Protein AF-A0A448DYR3-F1 (afdb_monomer_lite)

Foldseek 3Di:
DLVLADDPVLNVVVVVVVVVVVVVVVVVVVVCVVVVDDDDDDDDPVLVVLVVQLVVLSVPDHRDPVSSVSNVVSVVVVVVVVVVVVVD

Secondary structure (DSSP, 8-state):
-TTT--SHHHHHHHHHHHHHHHHHHHHHHHHHHHHT--------HHHHHHHHHHHHHHHHS-TTHHHHHHHHHHHHHHHHHHHHHHT-

Radius of gyration: 15.27 Å; chains: 1; bounding box: 40×19×38 Å

InterPro domains:
  IPR009078 Ferritin-like superfamily [SSF47240] (1-88)
  IPR010287 Protein of unknown function DUF892, YciF-like [PF05974] (1-88)
  IPR012347 Ferritin-like [G3DSA:1.20.1260.10] (1-88)
  IPR047114 Protein YciF [PTHR30565] (1-88)

pLDDT: mean 97.15, std 1.9, range [85.06, 98.69]

Structure (mmCIF, N/CA/C/O backbone):
data_AF-A0A448DYR3-F1
#
_entry.id   AF-A0A448DYR3-F1
#
loop_
_atom_site.group_PDB
_atom_site.id
_atom_site.type_symbol
_atom_site.label_atom_id
_atom_site.label_alt_id
_atom_site.label_comp_id
_atom_site.label_asym_id
_atom_site.label_entity_id
_atom_site.label_seq_id
_atom_site.pdbx_PDB_ins_code
_atom_site.Cartn_x
_atom_site.Cartn_y
_atom_site.Cartn_z
_atom_site.occupancy
_atom_site.B_iso_or_equiv
_atom_site.auth_seq_id
_atom_site.auth_comp_id
_atom_site.auth_asym_id
_atom_site.auth_atom_id
_atom_site.pdbx_PDB_model_num
ATOM 1 N N . MET A 1 1 ? 5.118 5.389 -5.690 1.00 85.06 1 MET A N 1
ATOM 2 C CA . MET A 1 1 ? 5.350 4.196 -6.533 1.00 85.06 1 MET A CA 1
ATOM 3 C C . MET A 1 1 ? 4.860 4.387 -7.971 1.00 85.06 1 MET A C 1
ATOM 5 O O . MET A 1 1 ? 5.686 4.270 -8.863 1.00 85.06 1 MET A O 1
ATOM 9 N N . ALA A 1 2 ? 3.612 4.815 -8.226 1.00 91.75 2 ALA A N 1
ATOM 10 C CA . ALA A 1 2 ? 3.067 5.017 -9.587 1.00 91.75 2 ALA A CA 1
ATOM 11 C C . ALA A 1 2 ? 3.988 5.755 -10.587 1.00 91.75 2 ALA A C 1
ATOM 13 O O . ALA A 1 2 ? 4.186 5.298 -11.701 1.00 91.75 2 ALA A O 1
ATOM 14 N N . ARG A 1 3 ? 4.625 6.868 -10.194 1.00 91.94 3 ARG A N 1
ATOM 15 C CA . ARG A 1 3 ? 5.526 7.639 -11.085 1.00 91.94 3 ARG A CA 1
ATOM 16 C C . ARG A 1 3 ? 6.855 6.944 -11.422 1.00 91.94 3 ARG A C 1
ATOM 18 O O . ARG A 1 3 ? 7.588 7.405 -12.303 1.00 91.94 3 ARG A O 1
ATOM 25 N N . ALA A 1 4 ? 7.216 5.923 -10.655 1.00 92.62 4 ALA A N 1
ATOM 26 C CA . ALA A 1 4 ? 8.449 5.172 -10.835 1.00 92.62 4 ALA A CA 1
ATOM 27 C C . ALA A 1 4 ? 8.256 3.939 -11.718 1.00 92.62 4 ALA A C 1
ATOM 29 O O . ALA A 1 4 ? 9.195 3.573 -12.420 1.00 92.62 4 ALA A O 1
ATOM 30 N N . ALA A 1 5 ? 7.048 3.370 -11.715 1.00 95.75 5 ALA A N 1
ATOM 31 C CA . ALA A 1 5 ? 6.708 2.228 -12.543 1.00 95.75 5 ALA A CA 1
ATOM 32 C C . ALA A 1 5 ? 6.779 2.567 -14.040 1.00 95.75 5 ALA A C 1
ATOM 34 O O . ALA A 1 5 ? 6.427 3.675 -14.458 1.00 95.75 5 ALA A O 1
ATOM 35 N N . THR A 1 6 ? 7.231 1.607 -14.844 1.00 96.69 6 THR A N 1
ATOM 36 C CA . THR A 1 6 ? 7.333 1.747 -16.306 1.00 96.69 6 THR A CA 1
ATOM 37 C C . THR A 1 6 ? 6.232 1.006 -17.055 1.00 96.69 6 THR A C 1
ATOM 39 O O . THR A 1 6 ? 5.830 1.435 -18.136 1.00 96.69 6 THR A O 1
ATOM 42 N N . ASN A 1 7 ? 5.695 -0.067 -16.472 1.00 97.50 7 ASN A N 1
ATOM 43 C CA . ASN A 1 7 ? 4.547 -0.784 -17.007 1.00 97.50 7 ASN A CA 1
ATOM 44 C C . ASN A 1 7 ? 3.238 0.012 -16.783 1.00 97.50 7 ASN A C 1
ATOM 46 O O . ASN A 1 7 ? 2.881 0.261 -15.630 1.00 97.50 7 ASN A O 1
ATOM 50 N N . PRO A 1 8 ? 2.476 0.364 -17.840 1.00 97.81 8 PRO A N 1
ATOM 51 C CA . PRO A 1 8 ? 1.235 1.133 -17.706 1.00 97.81 8 PRO A CA 1
ATOM 52 C C . PRO A 1 8 ? 0.183 0.491 -16.793 1.00 97.81 8 PRO A C 1
ATOM 54 O O . PRO A 1 8 ? -0.472 1.202 -16.037 1.00 97.81 8 PRO A O 1
ATOM 57 N N . LEU A 1 9 ? 0.061 -0.841 -16.809 1.00 98.06 9 LEU A N 1
ATOM 58 C CA . LEU A 1 9 ? -0.879 -1.564 -15.945 1.00 98.06 9 LEU A CA 1
ATOM 59 C C . LEU A 1 9 ? -0.457 -1.493 -14.474 1.00 98.06 9 LEU A C 1
ATOM 61 O O . LEU A 1 9 ? -1.304 -1.431 -13.590 1.00 98.06 9 LEU A O 1
ATOM 65 N N . LEU A 1 10 ? 0.850 -1.464 -14.200 1.00 97.88 10 LEU A N 1
ATOM 66 C CA . LEU A 1 10 ? 1.359 -1.296 -12.838 1.00 97.88 10 LEU A CA 1
ATOM 67 C C . LEU A 1 10 ? 1.123 0.131 -12.323 1.00 97.88 10 LEU A C 1
ATOM 69 O O . LEU A 1 10 ? 0.774 0.323 -11.161 1.00 97.88 10 LEU A O 1
ATOM 73 N N . VAL A 1 11 ? 1.274 1.137 -13.191 1.00 98.19 11 VAL A N 1
ATOM 74 C CA . VAL A 1 11 ? 0.931 2.531 -12.865 1.00 98.19 11 VAL A CA 1
ATOM 75 C C . VAL A 1 11 ? -0.552 2.650 -12.512 1.00 98.19 11 VAL A C 1
ATOM 77 O O . VAL A 1 11 ? -0.888 3.269 -11.504 1.00 98.19 11 VAL A O 1
ATOM 80 N N . GLU A 1 12 ? -1.425 2.056 -13.328 1.00 98.31 12 GLU A N 1
ATOM 81 C CA . GLU A 1 12 ? -2.870 2.024 -13.090 1.00 98.31 12 GLU A CA 1
ATOM 82 C C . GLU A 1 12 ? -3.202 1.333 -11.765 1.00 98.31 12 GLU A C 1
ATOM 84 O O . GLU A 1 12 ? -3.899 1.923 -10.943 1.00 98.31 12 GLU A O 1
ATOM 89 N N . ALA A 1 13 ? -2.621 0.158 -11.505 1.00 98.12 13 ALA A N 1
ATOM 90 C CA . ALA A 1 13 ? -2.813 -0.571 -10.254 1.00 98.12 13 ALA A CA 1
ATOM 91 C C . ALA A 1 13 ? -2.417 0.260 -9.020 1.00 98.12 13 ALA A C 1
ATOM 93 O O . ALA A 1 13 ? -3.173 0.314 -8.056 1.00 98.12 13 ALA A O 1
ATOM 94 N N . PHE A 1 14 ? -1.280 0.968 -9.051 1.00 98.06 14 PHE A N 1
ATOM 95 C CA . PHE A 1 14 ? -0.878 1.839 -7.938 1.00 98.06 14 PHE A CA 1
ATOM 96 C C . PHE A 1 14 ? -1.791 3.053 -7.745 1.00 98.06 14 PHE A C 1
ATOM 98 O O . PHE A 1 14 ? -1.957 3.517 -6.618 1.00 98.06 14 PHE A O 1
ATOM 105 N N . ASN A 1 15 ? -2.359 3.600 -8.821 1.00 98.19 15 ASN A N 1
ATOM 106 C CA . ASN A 1 15 ? -3.314 4.702 -8.706 1.00 98.19 15 ASN A CA 1
ATOM 107 C C . ASN A 1 15 ? -4.661 4.216 -8.158 1.00 98.19 15 ASN A C 1
ATOM 109 O O . ASN A 1 15 ? -5.222 4.879 -7.291 1.00 98.19 15 ASN A O 1
ATOM 113 N N . ALA A 1 16 ? -5.138 3.055 -8.615 1.00 98.12 16 ALA A N 1
ATOM 114 C CA . ALA A 1 16 ? -6.348 2.425 -8.094 1.00 98.12 16 ALA A CA 1
ATOM 115 C C . ALA A 1 16 ? -6.195 2.086 -6.604 1.00 98.12 16 ALA A C 1
ATOM 117 O O . ALA A 1 16 ? -7.039 2.466 -5.801 1.00 98.12 16 ALA A O 1
ATOM 118 N N . GLN A 1 17 ? -5.068 1.484 -6.213 1.00 97.81 17 GLN A N 1
ATOM 119 C CA . GLN A 1 17 ? -4.749 1.209 -4.811 1.00 97.81 17 GLN A CA 1
ATOM 120 C C . GLN A 1 17 ? -4.775 2.484 -3.955 1.00 97.81 17 GLN A C 1
ATOM 122 O O . GLN A 1 17 ? -5.333 2.475 -2.865 1.00 97.81 17 GLN A O 1
ATOM 127 N N . LEU A 1 18 ? -4.220 3.603 -4.443 1.00 97.88 18 LEU A N 1
ATOM 128 C CA . LEU A 1 18 ? -4.256 4.878 -3.717 1.00 97.88 18 LEU A CA 1
ATOM 129 C C . LEU A 1 18 ? -5.693 5.367 -3.473 1.00 97.88 18 LEU A C 1
ATOM 131 O O . LEU A 1 18 ? -5.994 5.844 -2.378 1.00 97.88 18 LEU A O 1
ATOM 135 N N . GLU A 1 19 ? -6.559 5.270 -4.480 1.00 98.44 19 GLU A N 1
ATOM 136 C CA . GLU A 1 19 ? -7.978 5.623 -4.359 1.00 98.44 19 GLU A CA 1
ATOM 137 C C . GLU A 1 19 ? -8.696 4.694 -3.367 1.00 98.44 19 GLU A C 1
ATOM 139 O O . GLU A 1 19 ? -9.415 5.156 -2.479 1.00 98.44 19 GLU A O 1
ATOM 144 N N . GLU A 1 20 ? -8.432 3.388 -3.435 1.00 98.31 20 GLU A N 1
ATOM 145 C CA . GLU A 1 20 ? -8.977 2.414 -2.491 1.00 98.31 20 GLU A CA 1
ATOM 146 C C . GLU A 1 20 ? -8.532 2.694 -1.050 1.00 98.31 20 GLU A C 1
ATOM 148 O O . GLU A 1 20 ? -9.374 2.686 -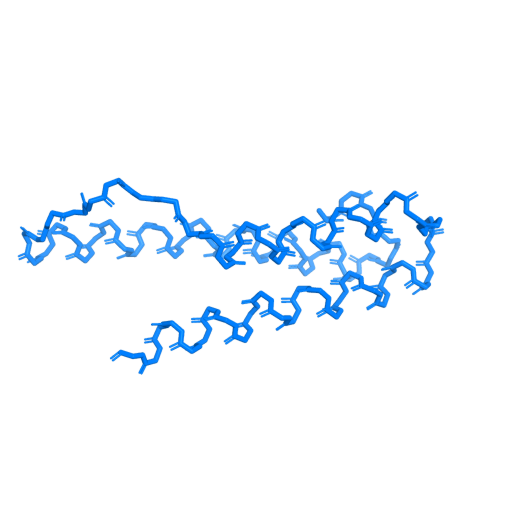0.148 1.00 98.31 20 GLU A O 1
ATOM 153 N N . THR A 1 21 ? -7.249 2.995 -0.814 1.00 98.25 21 THR A N 1
ATOM 154 C CA . THR A 1 21 ? -6.725 3.358 0.513 1.00 98.25 21 THR A CA 1
ATOM 155 C C . THR A 1 21 ? -7.390 4.627 1.052 1.00 98.25 21 THR A C 1
ATOM 157 O O . THR A 1 21 ? -7.702 4.694 2.241 1.00 98.25 21 THR A O 1
ATOM 160 N N . GLN A 1 22 ? -7.673 5.625 0.208 1.00 98.56 22 GLN A N 1
ATOM 161 C CA . GLN A 1 22 ? -8.431 6.812 0.630 1.00 98.56 22 GLN A CA 1
ATOM 162 C C . GLN A 1 22 ? -9.840 6.430 1.102 1.00 98.56 22 GLN A C 1
ATOM 164 O O . GLN A 1 22 ? -10.246 6.817 2.198 1.00 98.56 22 GLN A O 1
ATOM 169 N N . GLY A 1 23 ? -10.542 5.577 0.351 1.00 98.69 23 GLY A N 1
ATOM 170 C CA . GLY A 1 23 ? -11.847 5.056 0.767 1.00 98.69 23 GLY A CA 1
ATOM 171 C C . GLY A 1 23 ? -11.792 4.142 2.001 1.00 98.69 23 GLY A C 1
ATOM 172 O O . GLY A 1 23 ? -12.774 4.015 2.732 1.00 98.69 23 GLY A O 1
ATOM 173 N N . GLN A 1 24 ? -10.666 3.477 2.271 1.00 98.56 24 GLN A N 1
ATOM 174 C CA . GLN A 1 24 ? -10.460 2.724 3.514 1.00 98.56 24 GLN A CA 1
ATOM 175 C C . GLN A 1 24 ? -10.341 3.650 4.732 1.00 98.56 24 GLN A C 1
ATOM 177 O O . GLN A 1 24 ? -10.918 3.345 5.775 1.00 98.56 24 GLN A O 1
ATOM 182 N N . ILE A 1 25 ? -9.656 4.791 4.598 1.00 98.25 25 ILE A N 1
ATOM 183 C CA . ILE A 1 25 ? -9.567 5.803 5.663 1.00 98.25 25 ILE A CA 1
ATOM 184 C C . ILE A 1 25 ? -10.968 6.317 6.017 1.00 98.25 25 ILE A C 1
ATOM 186 O O . ILE A 1 25 ? -11.342 6.302 7.187 1.00 98.25 25 ILE A O 1
ATOM 190 N N . GLU A 1 26 ? -11.778 6.660 5.012 1.00 98.44 26 GLU A N 1
ATOM 191 C CA . GLU A 1 26 ? -13.165 7.100 5.224 1.00 98.44 26 GLU A CA 1
ATOM 192 C C . GLU A 1 26 ? -14.009 6.041 5.951 1.00 98.44 26 GLU A C 1
ATOM 194 O O . GLU A 1 26 ? -14.804 6.363 6.834 1.00 98.44 26 GLU A O 1
ATOM 199 N N . ARG A 1 27 ? -13.818 4.755 5.629 1.00 98.38 27 ARG A N 1
ATOM 200 C CA . ARG A 1 27 ? -14.492 3.650 6.329 1.00 98.38 27 ARG A CA 1
ATOM 201 C C . ARG A 1 27 ? -14.080 3.548 7.799 1.00 98.38 27 ARG A C 1
ATOM 203 O O . ARG A 1 27 ? -14.925 3.251 8.644 1.00 98.38 27 ARG A O 1
ATOM 210 N N . ILE A 1 28 ? -12.807 3.789 8.116 1.00 97.75 28 ILE A N 1
ATOM 211 C CA . ILE A 1 28 ? -12.329 3.823 9.505 1.00 97.75 28 ILE A CA 1
ATOM 212 C C . ILE A 1 28 ? -12.956 5.007 10.250 1.00 97.75 28 ILE A C 1
ATOM 214 O O . ILE A 1 28 ? -13.429 4.820 11.371 1.00 97.75 28 ILE A O 1
ATOM 218 N N . ASP A 1 29 ? -13.032 6.187 9.629 1.00 97.06 29 ASP A N 1
ATOM 219 C CA . ASP A 1 29 ? -13.674 7.368 10.222 1.00 97.06 29 ASP A CA 1
ATOM 220 C C . ASP A 1 29 ? -15.161 7.108 10.527 1.00 97.06 29 ASP A C 1
ATOM 222 O O . ASP A 1 29 ? -15.624 7.359 11.642 1.00 97.06 29 ASP A O 1
ATOM 226 N N . GLN A 1 30 ? -15.892 6.487 9.597 1.00 98.19 30 GLN A N 1
ATOM 227 C CA . GLN A 1 30 ? -17.283 6.071 9.818 1.00 98.19 30 GLN A CA 1
ATOM 228 C C . GLN A 1 30 ? -17.419 5.089 10.993 1.00 98.19 30 GLN A C 1
ATOM 230 O O . GLN A 1 30 ? -18.327 5.217 11.814 1.00 98.19 30 GLN A O 1
ATOM 235 N N . LEU A 1 31 ? -16.518 4.108 11.114 1.00 97.31 31 LEU A N 1
ATOM 236 C CA . LEU A 1 31 ? -16.530 3.157 12.232 1.00 97.31 31 LEU A CA 1
ATOM 237 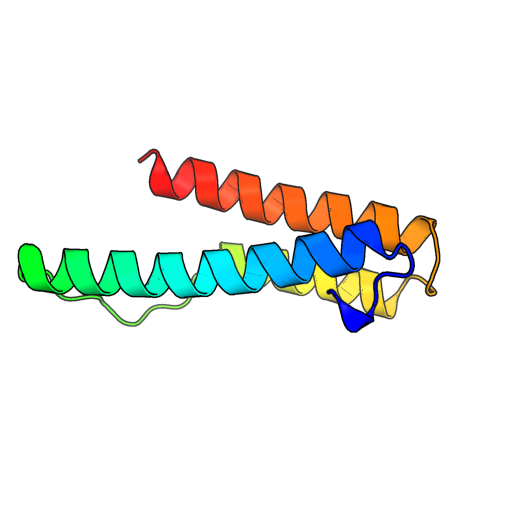C C . LEU A 1 31 ? -16.310 3.866 13.573 1.00 97.31 31 LEU A C 1
ATOM 239 O O . LEU A 1 31 ? -16.988 3.565 14.560 1.00 97.31 31 LEU A O 1
ATOM 243 N N . VAL A 1 32 ? -15.375 4.812 13.615 1.00 97.38 32 VAL A N 1
ATOM 244 C CA . VAL A 1 32 ? -15.081 5.634 14.794 1.00 97.38 32 VAL A CA 1
ATOM 245 C C . VAL A 1 32 ? -16.316 6.426 15.225 1.00 97.38 32 VAL A C 1
ATOM 247 O O . VAL A 1 32 ? -16.660 6.409 16.408 1.00 97.38 32 VAL A O 1
ATOM 250 N N . GLU A 1 33 ? -17.026 7.045 14.280 1.00 97.19 33 GLU A N 1
ATOM 251 C CA . GLU A 1 33 ? -18.279 7.763 14.542 1.00 97.19 33 GLU A CA 1
ATOM 252 C C . GLU A 1 33 ? -19.385 6.841 15.075 1.00 97.19 33 GLU A C 1
ATOM 254 O O . GLU A 1 33 ? -20.016 7.154 16.086 1.00 97.19 33 GLU A O 1
ATOM 259 N N . LEU A 1 34 ? -19.594 5.683 14.440 1.00 98.00 34 LEU A N 1
ATOM 260 C CA . LEU A 1 34 ? -20.652 4.732 14.803 1.00 98.00 34 LEU A CA 1
ATOM 261 C C . LEU A 1 34 ? -20.455 4.118 16.194 1.00 98.00 34 LEU A C 1
ATOM 263 O O . LEU A 1 34 ? -21.420 3.856 16.911 1.00 98.00 34 LEU A O 1
ATOM 267 N N . THR A 1 35 ? -19.204 3.860 16.569 1.00 97.31 35 THR A N 1
ATOM 268 C CA . THR A 1 35 ? -18.850 3.187 17.828 1.00 97.31 35 THR A CA 1
ATOM 269 C C . THR A 1 35 ? -18.541 4.157 18.968 1.00 97.31 35 THR A C 1
ATOM 271 O O . THR A 1 35 ? -18.486 3.744 20.128 1.00 97.31 35 THR A O 1
ATOM 274 N N . GLY A 1 36 ? -18.308 5.437 18.659 1.00 96.31 36 GLY A N 1
ATOM 275 C CA . GLY A 1 36 ? -17.804 6.426 19.612 1.00 96.31 36 GLY A CA 1
ATOM 276 C C . GLY A 1 36 ? -16.369 6.155 20.086 1.00 96.31 36 GLY A C 1
ATOM 277 O O . GLY A 1 36 ? -15.952 6.686 21.123 1.00 96.31 36 GLY A O 1
ATOM 278 N N . LEU A 1 37 ? -15.613 5.315 19.367 1.00 95.75 37 LEU A N 1
ATOM 279 C CA . LEU A 1 37 ? -14.209 5.047 19.668 1.00 95.75 37 LEU A CA 1
ATOM 280 C C . LEU A 1 37 ? -13.373 6.325 19.527 1.00 95.75 37 LEU A C 1
ATOM 282 O O . LEU A 1 37 ? -13.717 7.259 18.813 1.00 95.75 37 LEU A O 1
ATOM 286 N N . LYS A 1 38 ? -12.240 6.381 20.228 1.00 95.00 38 LYS A N 1
ATOM 287 C CA . LYS A 1 38 ? -11.277 7.481 20.091 1.00 95.00 38 LYS A CA 1
ATOM 288 C C . LYS A 1 38 ? -9.959 6.938 19.577 1.00 95.00 38 LYS A C 1
ATOM 290 O O . LYS A 1 38 ? -9.262 6.226 20.303 1.00 95.00 38 LYS A O 1
ATOM 295 N N . LEU A 1 39 ? -9.607 7.307 18.349 1.00 95.00 39 LEU A N 1
ATOM 296 C CA . LEU A 1 39 ? -8.310 6.968 17.779 1.00 95.00 39 LEU A CA 1
ATOM 297 C C . LEU A 1 39 ? -7.194 7.669 18.555 1.00 95.00 39 LEU A C 1
ATOM 299 O O . LEU A 1 39 ? -7.244 8.871 18.827 1.00 95.00 39 LEU A O 1
ATOM 303 N N . LYS A 1 40 ? -6.159 6.908 18.907 1.00 95.88 40 LYS A N 1
ATOM 304 C CA . LYS A 1 40 ? -4.924 7.469 19.451 1.00 95.88 40 LYS A CA 1
ATOM 305 C C . LYS A 1 40 ? -3.990 7.780 18.298 1.00 95.88 40 LYS A C 1
ATOM 307 O O . LYS A 1 40 ? -3.716 6.915 17.472 1.00 95.88 40 LYS A O 1
ATOM 312 N N . ARG A 1 41 ? -3.444 8.996 18.281 1.00 96.06 41 ARG A N 1
ATOM 313 C CA . ARG A 1 41 ? -2.378 9.341 17.342 1.00 96.06 41 ARG A CA 1
ATOM 314 C C . ARG A 1 41 ? -1.148 8.500 17.665 1.00 96.06 41 ARG A C 1
ATOM 316 O O . ARG A 1 41 ? -0.547 8.658 18.725 1.00 96.06 41 ARG A O 1
ATOM 323 N N . MET A 1 42 ? -0.773 7.634 16.738 1.00 96.31 42 MET A N 1
ATOM 324 C CA . MET A 1 42 ? 0.448 6.847 16.809 1.00 96.31 42 MET A CA 1
ATOM 325 C C . MET A 1 42 ? 1.019 6.633 15.416 1.00 96.31 42 MET A C 1
ATOM 327 O O . MET A 1 42 ? 0.320 6.776 14.416 1.00 96.31 42 MET A O 1
ATOM 331 N N . LYS A 1 43 ? 2.309 6.311 15.370 1.00 97.06 43 LYS A N 1
ATOM 332 C CA . LYS A 1 43 ? 3.011 5.970 14.141 1.00 97.06 43 LYS A CA 1
ATOM 333 C C . LYS A 1 43 ? 3.134 4.454 14.053 1.00 97.06 43 LYS A C 1
ATOM 335 O O . LYS A 1 43 ? 3.623 3.834 14.995 1.00 97.06 43 LYS A O 1
ATOM 340 N N . CYS A 1 44 ? 2.707 3.868 12.939 1.00 97.62 44 CYS A N 1
ATOM 341 C CA . CYS A 1 44 ? 2.938 2.453 12.676 1.00 97.62 44 CYS A CA 1
ATOM 342 C C . CYS A 1 44 ? 4.372 2.258 12.166 1.00 97.62 44 CYS A C 1
ATOM 344 O O . CYS A 1 44 ? 4.672 2.571 11.017 1.00 97.62 44 CYS A O 1
ATOM 346 N N . VAL A 1 45 ? 5.257 1.757 13.032 1.00 97.94 45 VAL A N 1
ATOM 347 C CA . VAL A 1 45 ? 6.679 1.541 12.701 1.00 97.94 45 VAL A CA 1
ATOM 348 C C . VAL A 1 45 ? 6.851 0.458 11.632 1.00 97.94 45 VAL A C 1
ATOM 350 O O . VAL A 1 45 ? 7.742 0.561 10.798 1.00 97.94 45 VAL A O 1
ATOM 353 N N . VAL A 1 46 ? 5.976 -0.554 11.617 1.00 97.69 46 VAL A N 1
ATOM 354 C CA . VAL A 1 46 ? 6.025 -1.626 10.610 1.00 97.69 46 VAL A CA 1
ATOM 355 C C . VAL A 1 46 ? 5.699 -1.077 9.223 1.00 97.69 46 VAL A C 1
ATOM 357 O O . VAL A 1 46 ? 6.476 -1.282 8.297 1.00 97.69 46 VAL A O 1
ATOM 360 N N . MET A 1 47 ? 4.602 -0.322 9.093 1.00 98.12 47 MET A N 1
ATOM 361 C CA . MET A 1 47 ? 4.229 0.291 7.817 1.00 98.12 47 MET A CA 1
ATOM 362 C C . MET A 1 47 ? 5.290 1.282 7.332 1.00 98.12 47 MET A C 1
ATOM 364 O O . MET A 1 47 ? 5.622 1.289 6.153 1.00 98.12 47 MET A O 1
ATOM 368 N N . GLU A 1 48 ? 5.865 2.087 8.233 1.00 98.06 48 GLU A N 1
ATOM 369 C CA . GLU A 1 48 ? 6.988 2.958 7.874 1.00 98.06 48 GLU A CA 1
ATOM 370 C C . GLU A 1 48 ? 8.153 2.157 7.285 1.00 98.06 48 GLU A C 1
ATOM 372 O O . GLU A 1 48 ? 8.616 2.498 6.203 1.00 98.06 48 GLU A O 1
ATOM 377 N N . GLY A 1 49 ? 8.577 1.070 7.936 1.00 98.31 49 GLY A N 1
ATOM 378 C CA . GLY A 1 49 ? 9.660 0.226 7.427 1.00 98.31 49 GLY A CA 1
ATOM 379 C C . GLY A 1 49 ? 9.381 -0.347 6.033 1.00 98.31 49 GLY A C 1
ATOM 380 O O . GLY A 1 49 ? 10.261 -0.324 5.181 1.00 98.31 49 GLY A O 1
ATOM 381 N N . LEU A 1 50 ? 8.149 -0.796 5.767 1.00 97.81 50 LEU A N 1
ATOM 382 C CA . LEU A 1 50 ? 7.750 -1.310 4.446 1.00 97.81 50 LEU A CA 1
ATOM 383 C C . LEU A 1 50 ? 7.759 -0.219 3.361 1.00 97.81 50 LEU A C 1
ATOM 385 O O . LEU A 1 50 ? 8.114 -0.466 2.204 1.00 97.81 50 LEU A O 1
ATOM 389 N N . VAL A 1 51 ? 7.383 1.007 3.730 1.00 96.44 51 VAL A N 1
ATOM 390 C CA . VAL A 1 51 ? 7.444 2.164 2.830 1.00 96.44 51 VAL A CA 1
ATOM 391 C C . VAL A 1 51 ? 8.892 2.578 2.563 1.00 96.44 51 VAL A C 1
ATOM 393 O O . VAL A 1 51 ? 9.207 2.909 1.420 1.00 96.44 51 VAL A O 1
ATOM 396 N N . GLU A 1 52 ? 9.770 2.550 3.568 1.00 97.50 52 GLU A N 1
ATOM 397 C CA . GLU A 1 52 ? 11.199 2.830 3.381 1.00 97.50 52 GLU A CA 1
ATOM 398 C C . GLU A 1 52 ? 11.873 1.776 2.495 1.00 97.50 52 GLU A C 1
ATOM 400 O O . GLU A 1 52 ? 12.561 2.157 1.554 1.00 97.50 52 GLU A O 1
ATOM 405 N N . GLU A 1 53 ? 11.575 0.483 2.668 1.00 95.19 53 GLU A N 1
ATOM 406 C CA . GLU A 1 53 ? 12.071 -0.574 1.767 1.00 95.19 53 GLU A CA 1
ATOM 407 C C . GLU A 1 53 ? 11.697 -0.277 0.301 1.00 95.19 53 GLU A C 1
ATOM 409 O O . GLU A 1 53 ? 12.511 -0.390 -0.615 1.00 95.19 53 GLU A O 1
ATOM 414 N N . SER A 1 54 ? 10.464 0.185 0.063 1.00 95.50 54 SER A N 1
ATOM 415 C CA . SER A 1 54 ? 10.021 0.578 -1.280 1.00 95.50 54 SER A CA 1
ATOM 416 C C . SER A 1 54 ? 10.792 1.783 -1.832 1.00 95.50 54 SER A C 1
ATOM 418 O O . SER A 1 54 ? 10.931 1.905 -3.047 1.00 95.50 54 SER A O 1
ATOM 420 N N . LYS A 1 55 ? 11.257 2.699 -0.972 1.00 96.44 55 LYS A N 1
ATOM 421 C CA . LYS A 1 55 ? 12.063 3.861 -1.373 1.00 96.44 55 LYS A CA 1
ATOM 422 C C . LYS A 1 55 ? 13.504 3.473 -1.674 1.00 96.44 55 LYS A C 1
ATOM 424 O O . LYS A 1 55 ? 14.027 3.957 -2.669 1.00 96.44 55 LYS A O 1
ATOM 429 N N . GLU A 1 56 ? 14.101 2.578 -0.893 1.00 97.00 56 GLU A N 1
ATOM 430 C CA . GLU A 1 56 ? 15.452 2.059 -1.149 1.00 97.00 56 GLU A CA 1
ATOM 431 C C . GLU A 1 56 ? 15.538 1.441 -2.555 1.00 97.00 56 GLU A C 1
ATOM 433 O O . GLU A 1 56 ? 16.429 1.778 -3.331 1.00 97.00 56 GLU A O 1
ATOM 438 N N . LEU A 1 57 ? 14.525 0.665 -2.966 1.00 96.56 57 LEU A N 1
ATOM 439 C CA . LEU A 1 57 ? 14.443 0.132 -4.335 1.00 96.56 57 LEU A CA 1
ATOM 440 C C . LEU A 1 57 ? 14.452 1.228 -5.415 1.00 96.56 57 LEU A C 1
ATOM 442 O O . LEU A 1 57 ? 15.030 1.029 -6.482 1.00 96.56 57 LEU A O 1
ATOM 446 N N . LEU A 1 58 ? 13.815 2.377 -5.156 1.00 95.19 58 LEU A N 1
ATOM 447 C CA . LEU A 1 58 ? 13.783 3.514 -6.086 1.00 95.19 58 LEU A CA 1
ATOM 448 C C . LEU A 1 58 ? 15.131 4.230 -6.199 1.00 95.19 58 LEU A C 1
ATOM 450 O O . LEU A 1 58 ? 15.374 4.892 -7.208 1.00 95.19 58 LEU A O 1
ATOM 454 N N . GLU A 1 59 ? 15.961 4.149 -5.161 1.00 96.50 59 GLU A N 1
ATOM 455 C CA . GLU A 1 59 ? 17.291 4.756 -5.120 1.00 96.50 59 GLU A CA 1
ATOM 456 C C . GLU A 1 59 ? 18.351 3.838 -5.743 1.00 96.50 59 GLU A C 1
ATOM 458 O O . GLU A 1 59 ? 19.270 4.322 -6.404 1.00 96.50 59 GLU A O 1
ATOM 463 N N . GLU A 1 60 ? 18.208 2.522 -5.573 1.00 96.50 60 GLU A N 1
ATOM 464 C CA . GLU A 1 60 ? 19.199 1.530 -6.001 1.00 96.50 60 GLU A CA 1
ATOM 465 C C . GLU A 1 60 ? 18.994 1.002 -7.428 1.00 96.50 60 GLU A C 1
ATOM 467 O O . GLU A 1 60 ? 19.958 0.576 -8.070 1.00 96.50 60 GLU A O 1
ATOM 472 N N . ILE A 1 61 ? 17.756 1.000 -7.937 1.00 96.50 61 ILE A N 1
ATOM 473 C CA . ILE A 1 61 ? 17.410 0.333 -9.199 1.00 96.50 61 ILE A CA 1
ATOM 474 C C . ILE A 1 61 ? 16.907 1.346 -10.229 1.00 96.50 61 ILE A C 1
ATOM 476 O O . ILE A 1 61 ? 15.951 2.091 -10.008 1.00 96.50 61 ILE A O 1
ATOM 480 N N . GLU A 1 62 ? 17.520 1.330 -11.413 1.00 96.44 62 GLU A N 1
ATOM 481 C CA . GLU A 1 62 ? 17.065 2.138 -12.542 1.00 96.44 62 GLU A CA 1
ATOM 482 C C . GLU A 1 62 ? 15.653 1.749 -13.005 1.00 96.44 62 GLU A C 1
ATOM 484 O O . GLU A 1 62 ? 15.222 0.594 -12.926 1.00 96.44 62 GLU A O 1
ATOM 489 N N . LYS A 1 63 ? 14.933 2.726 -13.567 1.00 96.06 63 LYS A N 1
ATOM 490 C CA . LYS A 1 63 ? 13.601 2.499 -14.133 1.00 96.06 63 LYS A CA 1
ATOM 491 C C . LYS A 1 63 ? 13.627 1.412 -15.206 1.00 96.06 63 LYS A C 1
ATOM 493 O O . LYS A 1 63 ? 14.373 1.498 -16.177 1.00 96.06 63 LYS A O 1
ATOM 498 N N . GLY A 1 64 ? 12.731 0.443 -15.073 1.00 96.88 64 GLY A N 1
ATOM 499 C CA . GLY A 1 64 ? 12.555 -0.639 -16.029 1.00 96.88 64 GLY A CA 1
ATOM 500 C C . GLY A 1 64 ? 11.918 -1.857 -15.375 1.00 96.88 64 GLY A C 1
ATOM 501 O O . GLY A 1 64 ? 11.482 -1.811 -14.227 1.00 96.88 64 GLY A O 1
ATOM 502 N N . ALA A 1 65 ? 11.911 -2.976 -16.098 1.00 97.56 65 ALA A N 1
ATOM 503 C CA . ALA A 1 65 ? 11.229 -4.196 -15.666 1.00 97.56 65 ALA A CA 1
ATOM 504 C C . ALA A 1 65 ? 11.724 -4.746 -14.312 1.00 97.56 65 ALA A C 1
ATOM 506 O O . ALA A 1 65 ? 10.939 -5.330 -13.569 1.00 97.56 65 ALA A O 1
ATOM 507 N N . VAL A 1 66 ? 13.007 -4.553 -13.980 1.00 97.94 66 VAL A N 1
ATOM 508 C CA . VAL A 1 66 ? 13.580 -4.993 -12.696 1.00 97.94 66 VAL A CA 1
ATOM 509 C C . VAL A 1 66 ? 13.016 -4.171 -11.538 1.00 97.94 66 VAL A C 1
ATOM 511 O O . VAL A 1 66 ? 12.566 -4.750 -10.550 1.00 97.94 66 VAL A O 1
ATOM 514 N N . LEU A 1 67 ? 12.976 -2.841 -11.676 1.00 97.94 67 LEU A N 1
ATOM 515 C CA . LEU A 1 67 ? 12.362 -1.975 -10.673 1.00 97.94 67 LEU A CA 1
ATOM 516 C C . LEU A 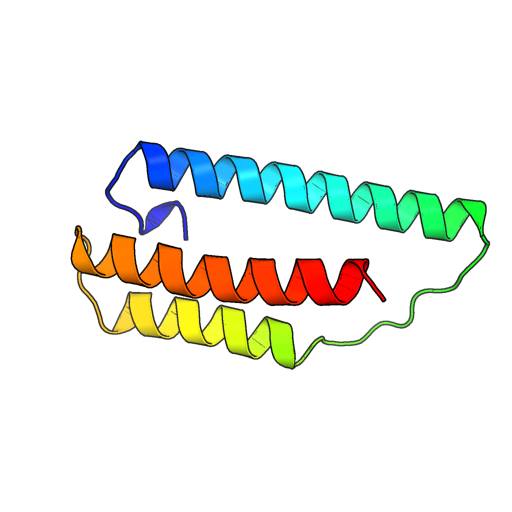1 67 ? 10.863 -2.270 -10.540 1.00 97.94 67 LEU A C 1
ATOM 518 O O . LEU A 1 67 ? 10.375 -2.390 -9.424 1.00 97.94 67 LEU A O 1
ATOM 522 N N . ASP A 1 68 ? 10.145 -2.456 -11.652 1.00 98.31 68 ASP A N 1
ATOM 523 C CA . ASP A 1 68 ? 8.715 -2.794 -11.630 1.00 98.31 68 ASP A CA 1
ATOM 524 C C . ASP A 1 68 ? 8.446 -4.080 -10.829 1.00 98.31 68 ASP A C 1
ATOM 526 O O . ASP A 1 68 ? 7.537 -4.113 -10.000 1.00 98.31 68 ASP A O 1
ATOM 530 N N . ALA A 1 69 ? 9.266 -5.121 -11.016 1.00 98.19 69 ALA A N 1
ATOM 531 C CA . ALA A 1 69 ? 9.166 -6.357 -10.239 1.00 98.19 69 ALA A CA 1
ATOM 532 C C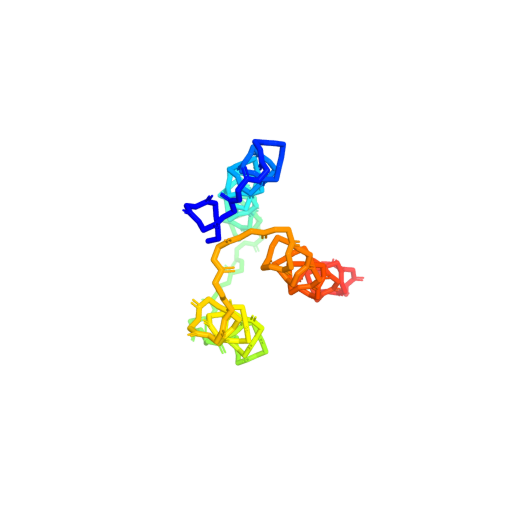 . ALA A 1 69 ? 9.453 -6.134 -8.743 1.00 98.19 69 ALA A C 1
ATOM 534 O O . ALA A 1 69 ? 8.735 -6.668 -7.894 1.00 98.19 69 ALA A O 1
ATOM 535 N N . GLY A 1 70 ? 10.465 -5.323 -8.416 1.00 97.88 70 GLY A N 1
ATOM 536 C CA . GLY A 1 70 ? 10.781 -4.948 -7.036 1.00 97.88 70 GLY A CA 1
ATOM 537 C C . GLY A 1 70 ? 9.636 -4.191 -6.360 1.00 97.88 70 GLY A C 1
ATOM 538 O O . GLY A 1 70 ? 9.237 -4.540 -5.250 1.00 97.88 70 GLY A O 1
ATOM 539 N N . LEU A 1 71 ? 9.051 -3.211 -7.055 1.00 97.81 71 LEU A N 1
ATOM 540 C CA . LEU A 1 71 ? 7.912 -2.437 -6.562 1.00 97.81 71 LEU A CA 1
ATOM 541 C C . LEU A 1 71 ? 6.685 -3.323 -6.318 1.00 97.81 71 LEU A C 1
ATOM 543 O O . LEU A 1 71 ? 6.047 -3.179 -5.281 1.00 97.81 71 LEU A O 1
ATOM 547 N N . ILE A 1 72 ? 6.387 -4.276 -7.210 1.00 98.12 72 ILE A N 1
ATOM 548 C CA . ILE A 1 72 ? 5.309 -5.257 -6.990 1.00 98.12 72 ILE A CA 1
ATOM 549 C C . ILE A 1 72 ? 5.560 -6.050 -5.704 1.00 98.12 72 ILE A C 1
ATOM 551 O O . ILE A 1 72 ? 4.663 -6.161 -4.870 1.00 98.12 72 ILE A O 1
ATOM 555 N N . GLY A 1 73 ? 6.774 -6.577 -5.522 1.00 98.12 73 GLY A N 1
ATOM 556 C CA . GLY A 1 73 ? 7.127 -7.346 -4.328 1.00 98.12 73 GLY A CA 1
ATOM 557 C C . GLY A 1 73 ? 7.003 -6.527 -3.040 1.00 98.12 73 GLY A C 1
ATOM 558 O O . GLY A 1 73 ? 6.436 -7.007 -2.058 1.00 98.12 73 GLY A O 1
ATOM 559 N N . ALA A 1 74 ? 7.477 -5.280 -3.048 1.00 97.75 74 ALA A N 1
ATOM 560 C CA . ALA A 1 74 ? 7.373 -4.381 -1.903 1.00 97.75 74 ALA A CA 1
ATOM 561 C C . ALA A 1 74 ? 5.909 -4.041 -1.573 1.00 97.75 74 ALA A C 1
ATOM 563 O O . ALA A 1 74 ? 5.489 -4.137 -0.420 1.00 97.75 74 ALA A O 1
ATOM 564 N N . THR A 1 75 ? 5.089 -3.749 -2.586 1.00 97.56 75 THR A N 1
ATOM 565 C CA . THR A 1 75 ? 3.655 -3.505 -2.393 1.00 97.56 75 THR A CA 1
ATOM 566 C C . THR A 1 75 ? 2.918 -4.741 -1.888 1.00 97.56 75 THR A C 1
ATOM 568 O O . THR A 1 75 ? 2.097 -4.630 -0.988 1.00 97.56 75 THR A O 1
ATOM 571 N N . GLN A 1 76 ? 3.240 -5.942 -2.366 1.00 98.56 76 GLN A N 1
ATOM 572 C CA . GLN A 1 76 ? 2.630 -7.166 -1.838 1.00 98.56 76 GLN A CA 1
ATOM 573 C C . GLN A 1 76 ? 2.940 -7.393 -0.353 1.00 98.56 76 GLN A C 1
ATOM 575 O O . GLN A 1 76 ? 2.115 -7.967 0.356 1.00 98.56 76 GLN A O 1
ATOM 580 N N . LYS A 1 77 ? 4.105 -6.964 0.147 1.00 98.50 77 LYS A N 1
ATOM 581 C CA . LYS A 1 77 ? 4.404 -7.016 1.588 1.00 98.50 77 LYS A CA 1
ATOM 582 C C . LYS A 1 77 ? 3.521 -6.052 2.382 1.00 98.50 77 LYS A C 1
ATOM 584 O O . LYS A 1 77 ? 3.028 -6.439 3.440 1.00 98.50 77 LYS A O 1
ATOM 589 N N . VAL A 1 78 ? 3.302 -4.841 1.857 1.00 98.25 78 VAL A N 1
ATOM 590 C CA . VAL A 1 78 ? 2.343 -3.865 2.410 1.00 98.25 78 VAL A CA 1
ATOM 591 C C . VAL A 1 78 ? 0.950 -4.489 2.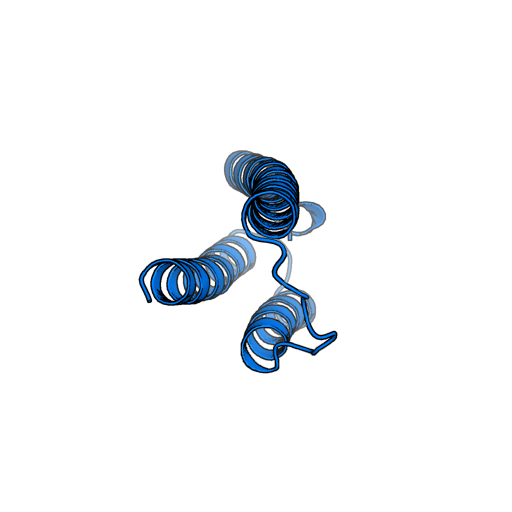485 1.00 98.25 78 VAL A C 1
ATOM 593 O O . VAL A 1 78 ? 0.385 -4.569 3.571 1.00 98.25 78 VAL A O 1
ATOM 596 N N . GLU A 1 79 ? 0.460 -5.054 1.383 1.00 98.19 79 GLU A N 1
ATOM 597 C CA . GLU A 1 79 ? -0.864 -5.682 1.325 1.00 98.19 79 GLU A CA 1
ATOM 598 C C . GLU A 1 79 ? -1.014 -6.850 2.305 1.00 98.19 79 GLU A C 1
ATOM 600 O O . GLU A 1 79 ? -2.009 -6.944 3.018 1.00 98.19 79 GLU A O 1
ATOM 605 N N . HIS A 1 80 ? -0.017 -7.734 2.416 1.00 98.56 80 HIS A N 1
ATOM 606 C CA . HIS A 1 80 ? -0.075 -8.826 3.394 1.00 98.56 80 HIS A CA 1
ATOM 607 C C . HIS A 1 80 ? -0.150 -8.316 4.836 1.00 98.56 80 HIS A C 1
ATOM 609 O O . HIS A 1 80 ? -0.857 -8.903 5.660 1.00 98.56 80 HIS A O 1
ATOM 615 N N . TYR A 1 81 ? 0.570 -7.236 5.149 1.00 98.56 81 TYR A N 1
ATOM 616 C CA . TYR A 1 81 ? 0.500 -6.610 6.463 1.00 98.56 81 TYR A CA 1
ATOM 617 C C . TYR A 1 81 ? -0.890 -6.013 6.728 1.00 98.56 81 TYR A C 1
ATOM 619 O O . TYR A 1 81 ? -1.435 -6.194 7.820 1.00 98.56 81 TYR A O 1
ATOM 627 N N . GLU A 1 82 ? -1.491 -5.356 5.736 1.00 98.44 82 GLU A N 1
ATOM 628 C CA . GLU A 1 82 ? -2.843 -4.800 5.845 1.00 98.44 82 GLU A CA 1
ATOM 629 C C . GLU A 1 82 ? -3.908 -5.893 5.983 1.00 98.44 82 GLU A C 1
ATOM 631 O O . GLU A 1 82 ? -4.739 -5.814 6.887 1.00 98.44 82 GLU A O 1
ATOM 636 N N . ILE A 1 83 ? -3.838 -6.964 5.185 1.00 98.62 83 ILE A N 1
ATOM 637 C CA . ILE A 1 83 ? -4.737 -8.127 5.284 1.00 98.62 83 ILE A CA 1
ATOM 638 C C . ILE A 1 83 ? -4.702 -8.719 6.696 1.00 98.62 83 ILE A C 1
ATOM 640 O O . ILE A 1 83 ? -5.750 -8.950 7.301 1.00 98.62 83 ILE A O 1
ATOM 644 N N . ALA A 1 84 ? -3.504 -8.949 7.241 1.00 98.50 84 ALA A N 1
ATOM 645 C CA . ALA A 1 84 ? -3.355 -9.482 8.592 1.00 98.50 84 ALA A CA 1
ATOM 646 C C . ALA A 1 84 ? -3.897 -8.513 9.659 1.00 98.50 84 ALA A C 1
ATOM 648 O O . ALA A 1 84 ? -4.505 -8.949 10.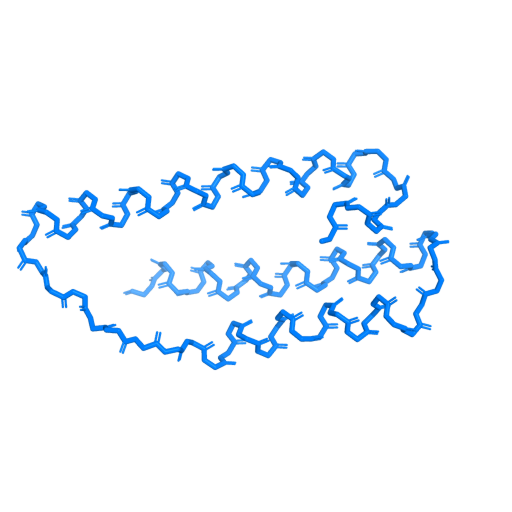638 1.00 98.50 84 ALA A O 1
ATOM 649 N N . SER A 1 85 ? -3.710 -7.205 9.455 1.00 98.25 85 SER A N 1
ATOM 650 C CA . SER A 1 85 ? -4.181 -6.163 10.373 1.00 98.25 85 SER A CA 1
ATOM 651 C C . SER A 1 85 ? -5.707 -6.056 10.396 1.00 98.25 85 SER A C 1
ATOM 653 O O . SER A 1 85 ? -6.286 -5.976 11.473 1.00 98.25 85 SER A O 1
ATOM 655 N N . TYR A 1 86 ? -6.368 -6.100 9.235 1.00 97.88 86 TYR A N 1
ATOM 656 C CA . TYR A 1 86 ? -7.833 -6.097 9.148 1.00 97.88 86 TYR A CA 1
ATOM 657 C C . TYR A 1 86 ? -8.469 -7.410 9.621 1.00 97.88 86 TYR A C 1
ATOM 659 O O . TYR A 1 86 ? -9.617 -7.405 10.056 1.00 97.88 86 TYR A O 1
ATOM 667 N N . GLY A 1 87 ? -7.758 -8.535 9.508 1.00 98.06 87 GLY A N 1
ATOM 668 C CA . GLY A 1 87 ? -8.264 -9.846 9.918 1.00 98.06 87 GLY A CA 1
ATOM 669 C C . GLY A 1 87 ? -8.250 -10.112 11.429 1.00 98.06 87 GLY A C 1
ATOM 670 O O . GLY A 1 87 ? -8.788 -11.139 11.844 1.00 98.06 87 GLY A O 1
ATOM 671 N N . THR A 1 88 ? -7.625 -9.241 12.229 1.00 94.62 88 THR A N 1
ATOM 672 C CA . THR A 1 88 ? -7.509 -9.368 13.695 1.00 94.62 88 THR A CA 1
ATOM 673 C C . THR A 1 88 ? -8.703 -8.743 14.408 1.00 94.62 88 THR A C 1
ATOM 675 O O . THR A 1 88 ? -9.266 -9.418 15.299 1.00 94.62 88 THR A O 1
#

Sequence (88 aa):
MARAATNPLLVEAFNAQLEETQGQIERIDQLVELTGLKLKRMKCVVMEGLVEESKELLEEIEKGAVLDAGLIGATQKVEHYEIASYGT

Organism: Pseudomonas fluorescens (NCBI:txid294)